Protein AF-A0A967JV48-F1 (afdb_monomer)

Structure (mmCIF, N/CA/C/O backbone):
data_AF-A0A967JV48-F1
#
_entry.id   AF-A0A967JV48-F1
#
loop_
_atom_site.group_PDB
_atom_site.id
_atom_site.type_symbol
_atom_site.label_atom_id
_atom_site.label_alt_id
_atom_site.label_comp_id
_atom_site.label_asym_id
_atom_site.label_entity_id
_atom_site.label_seq_id
_atom_site.pdbx_PDB_ins_code
_atom_site.Cartn_x
_atom_site.Cartn_y
_atom_site.Cartn_z
_atom_site.occupancy
_atom_site.B_iso_or_equiv
_atom_site.auth_seq_id
_atom_site.auth_comp_id
_atom_site.auth_asym_id
_atom_site.auth_atom_id
_atom_site.pdbx_PDB_model_num
ATOM 1 N N . LYS A 1 1 ? -9.373 -11.607 14.201 1.00 82.75 1 LYS A N 1
ATOM 2 C CA . LYS A 1 1 ? -8.170 -10.787 14.497 1.00 82.75 1 LYS A CA 1
ATOM 3 C C . LYS A 1 1 ? -8.510 -9.298 14.576 1.00 82.75 1 LYS A C 1
ATOM 5 O O . LYS A 1 1 ? -8.282 -8.729 15.629 1.00 82.75 1 LYS A O 1
ATOM 10 N N . LEU A 1 2 ? -9.139 -8.692 13.558 1.00 86.69 2 LEU A N 1
ATOM 11 C CA . LEU A 1 2 ? -9.619 -7.298 13.646 1.00 86.69 2 LEU A CA 1
ATOM 12 C C . LEU A 1 2 ? -10.608 -7.042 14.791 1.00 86.69 2 LEU A C 1
ATOM 14 O O . LEU A 1 2 ? -10.496 -6.024 15.458 1.00 86.69 2 LEU A O 1
ATOM 18 N N . GLY A 1 3 ? -11.549 -7.962 15.037 1.00 88.62 3 GLY A N 1
ATOM 19 C CA . GLY A 1 3 ? -12.465 -7.862 16.184 1.00 88.62 3 GLY A CA 1
ATOM 20 C C . GLY A 1 3 ? -11.710 -7.762 17.511 1.00 88.62 3 GLY A C 1
ATOM 21 O O . GLY A 1 3 ? -11.879 -6.796 18.238 1.00 88.62 3 GLY A O 1
ATOM 22 N N . THR A 1 4 ? -10.763 -8.676 17.731 1.00 92.62 4 THR A N 1
ATOM 23 C CA . THR A 1 4 ? -9.883 -8.685 18.909 1.00 92.62 4 THR A CA 1
ATOM 24 C C . THR A 1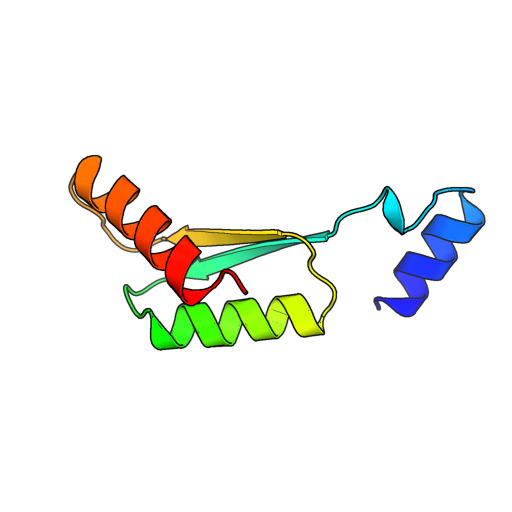 4 ? -9.096 -7.382 19.072 1.00 92.62 4 THR A C 1
ATOM 26 O O . THR A 1 4 ? -9.006 -6.848 20.169 1.00 92.62 4 THR A O 1
ATOM 29 N N . LEU A 1 5 ? -8.547 -6.830 17.984 1.00 90.31 5 LEU A N 1
ATOM 30 C CA . LEU A 1 5 ? -7.872 -5.530 18.032 1.00 90.31 5 LEU A CA 1
ATOM 31 C C . LEU A 1 5 ? -8.830 -4.418 18.486 1.00 90.31 5 LEU A C 1
ATOM 33 O O . LEU A 1 5 ? -8.475 -3.621 19.347 1.00 90.31 5 LEU A O 1
ATOM 37 N N . ARG A 1 6 ? -10.047 -4.376 17.931 1.00 90.06 6 ARG A N 1
ATOM 38 C CA . ARG A 1 6 ? -11.059 -3.364 18.277 1.00 90.06 6 ARG A CA 1
ATOM 39 C C . ARG A 1 6 ? -11.489 -3.463 19.740 1.00 90.06 6 ARG A C 1
ATOM 41 O O . ARG A 1 6 ? -11.599 -2.437 20.399 1.00 90.06 6 ARG A O 1
ATOM 48 N N . GLU A 1 7 ? -11.673 -4.678 20.248 1.00 94.06 7 GLU A N 1
ATOM 49 C CA . GLU A 1 7 ? -11.970 -4.933 21.663 1.00 94.06 7 GLU A CA 1
ATOM 50 C C . GLU A 1 7 ? -10.856 -4.401 22.573 1.00 94.06 7 GLU A C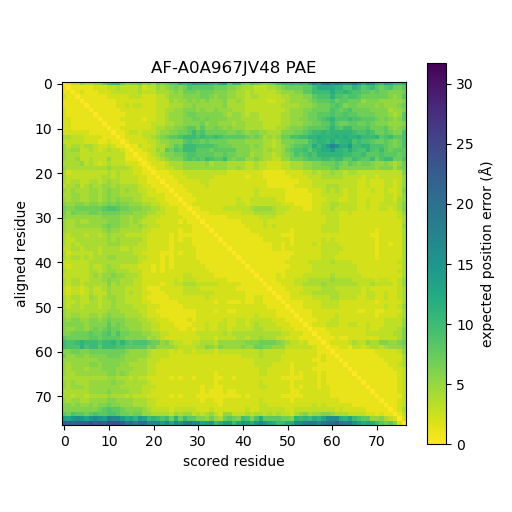 1
ATOM 52 O O . GLU A 1 7 ? -11.135 -3.719 23.557 1.00 94.06 7 GLU A O 1
ATOM 57 N N . HIS A 1 8 ? -9.587 -4.638 22.223 1.00 94.56 8 HIS A N 1
ATOM 58 C CA . HIS A 1 8 ? -8.456 -4.106 22.988 1.00 94.56 8 HIS A CA 1
ATOM 59 C C . HIS A 1 8 ? -8.376 -2.577 22.949 1.00 94.56 8 HIS A C 1
ATOM 61 O O . HIS A 1 8 ? -8.153 -1.961 23.989 1.00 94.56 8 HIS A O 1
ATOM 67 N N . LEU A 1 9 ? -8.587 -1.955 21.783 1.00 93.00 9 LEU A N 1
ATOM 68 C CA . LEU A 1 9 ? -8.614 -0.493 21.668 1.00 93.00 9 LEU A CA 1
ATOM 69 C C . LEU A 1 9 ? -9.705 0.105 22.561 1.00 93.00 9 LEU A C 1
ATOM 71 O O . LEU A 1 9 ? -9.424 1.018 23.338 1.00 93.00 9 LEU A O 1
ATOM 75 N N . GLN A 1 10 ? -10.908 -0.474 22.529 1.00 92.56 10 GLN A N 1
ATOM 76 C CA . GLN A 1 10 ? -12.015 -0.053 23.382 1.00 92.56 10 GLN A CA 1
ATOM 77 C C . GLN A 1 10 ? -11.684 -0.214 24.872 1.00 92.56 10 GLN A C 1
ATOM 79 O O . GLN A 1 10 ? -11.916 0.709 25.650 1.00 92.56 10 GLN A O 1
ATOM 84 N N . ALA A 1 11 ? -11.103 -1.349 25.275 1.00 95.75 11 ALA A N 1
ATOM 85 C CA . ALA A 1 11 ? -10.701 -1.594 26.661 1.00 95.75 11 ALA A CA 1
ATOM 86 C C . ALA A 1 11 ? -9.641 -0.594 27.161 1.00 95.75 11 ALA A C 1
ATOM 88 O O . ALA A 1 11 ? -9.605 -0.268 28.345 1.00 95.75 11 ALA A O 1
ATOM 89 N N . CYS A 1 12 ? -8.800 -0.078 26.262 1.00 94.69 12 CYS A N 1
ATOM 90 C CA . CYS A 1 12 ? -7.819 0.965 26.553 1.00 94.69 12 CYS A CA 1
ATOM 91 C C . CYS A 1 12 ? -8.369 2.397 26.411 1.00 94.69 12 CYS A C 1
ATOM 93 O O . CYS A 1 12 ? -7.589 3.344 26.512 1.00 94.69 12 CYS A O 1
ATOM 95 N N . GLY A 1 13 ? -9.670 2.573 26.152 1.00 93.75 13 GLY A N 1
ATOM 96 C CA . GLY A 1 13 ? -10.291 3.887 25.959 1.00 93.75 13 GLY A CA 1
ATOM 97 C C . GLY A 1 13 ? -9.809 4.627 24.707 1.00 93.75 13 GLY A C 1
ATOM 98 O O . GLY A 1 13 ? -9.849 5.853 24.682 1.00 93.75 13 GLY A O 1
ATOM 99 N N . ARG A 1 14 ? -9.315 3.907 23.691 1.00 91.75 14 ARG A N 1
ATOM 100 C CA . ARG A 1 14 ? -8.841 4.480 22.424 1.00 91.75 14 ARG A CA 1
ATOM 101 C C . ARG A 1 14 ? -9.944 4.445 21.376 1.00 91.75 14 ARG A C 1
ATOM 103 O O . ARG A 1 14 ? -10.570 3.402 21.178 1.00 91.75 14 ARG A O 1
ATOM 110 N N . ASP A 1 15 ? -10.134 5.556 20.670 1.00 84.75 15 ASP A N 1
ATOM 111 C CA . ASP A 1 15 ? -11.013 5.585 19.506 1.00 84.75 15 ASP A CA 1
ATOM 112 C C . ASP A 1 15 ? -10.353 4.841 18.337 1.00 84.75 15 ASP A C 1
ATOM 114 O O . ASP A 1 15 ? -9.169 5.009 18.038 1.00 84.75 15 ASP A O 1
ATOM 118 N N . ARG A 1 16 ? -11.141 4.013 17.653 1.00 82.38 16 ARG A N 1
ATOM 119 C CA . ARG A 1 16 ? -10.733 3.384 16.399 1.00 82.38 16 ARG A CA 1
ATOM 120 C C . ARG A 1 16 ? -10.495 4.432 15.314 1.00 82.38 16 ARG A C 1
ATOM 122 O O . ARG A 1 16 ? -9.613 4.224 14.495 1.00 82.38 16 ARG A O 1
ATOM 129 N N . ALA A 1 17 ? -11.270 5.514 15.273 1.00 84.62 17 ALA A N 1
ATOM 130 C CA . ALA A 1 17 ? -11.105 6.559 14.262 1.00 84.62 17 ALA A CA 1
ATOM 131 C C . ALA A 1 17 ? -9.740 7.265 14.362 1.00 84.62 17 ALA A C 1
ATOM 133 O O . ALA A 1 17 ? -9.254 7.811 13.377 1.00 84.62 17 ALA A O 1
ATOM 134 N N . GLU A 1 18 ? -9.105 7.207 15.534 1.00 87.69 18 GLU A N 1
ATOM 135 C CA . GLU A 1 18 ? -7.769 7.748 15.795 1.00 87.69 18 GLU A CA 1
ATOM 136 C C . GLU A 1 18 ? -6.658 6.689 15.662 1.00 87.69 18 GLU A C 1
ATOM 138 O O . GLU A 1 18 ? -5.479 6.991 15.851 1.00 87.69 18 GLU A O 1
ATOM 143 N N . PHE A 1 19 ? -7.013 5.438 15.349 1.00 88.94 19 PHE A N 1
ATOM 144 C CA . PHE A 1 19 ? -6.083 4.321 15.227 1.00 88.94 19 PHE A CA 1
ATOM 145 C C . PHE A 1 19 ? -6.077 3.763 13.800 1.00 88.94 19 PHE A C 1
ATOM 147 O O . PHE A 1 19 ? -7.042 3.133 13.371 1.00 88.94 19 PHE A O 1
ATOM 154 N N . GLY A 1 20 ? -4.954 3.944 13.100 1.00 88.88 20 GLY A N 1
ATOM 155 C CA . GLY A 1 20 ? -4.739 3.417 11.755 1.00 88.88 20 GLY A CA 1
ATOM 156 C C . GLY A 1 20 ? -3.956 2.102 11.734 1.00 88.88 20 GLY A C 1
ATOM 157 O O . GLY A 1 20 ? -3.025 1.902 12.517 1.00 88.88 20 GLY A O 1
ATOM 158 N N . LEU A 1 21 ? -4.303 1.217 10.804 1.00 91.88 21 LEU A N 1
ATOM 159 C CA . LEU A 1 21 ? -3.521 0.045 10.432 1.00 91.88 21 LEU A CA 1
ATOM 160 C C . LEU A 1 21 ? -2.727 0.320 9.155 1.00 91.88 21 LEU A C 1
ATOM 162 O O . LEU A 1 21 ? -3.291 0.647 8.112 1.00 91.88 21 LEU A O 1
ATOM 166 N N . GLU A 1 22 ? -1.416 0.123 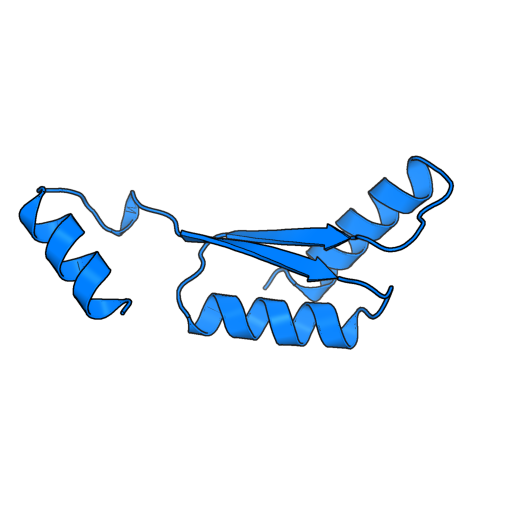9.232 1.00 94.31 22 GLU A N 1
ATOM 167 C CA . GLU A 1 22 ? -0.513 0.235 8.091 1.00 94.31 22 GLU A CA 1
ATOM 168 C C . GLU A 1 22 ? -0.089 -1.156 7.607 1.00 94.31 22 GLU A C 1
ATOM 170 O O . GLU A 1 22 ? 0.348 -2.000 8.394 1.00 94.31 22 GLU A O 1
ATOM 175 N N . ALA A 1 23 ? -0.213 -1.392 6.303 1.00 94.25 23 ALA A N 1
ATOM 176 C CA . ALA A 1 23 ? 0.227 -2.610 5.641 1.00 94.25 23 ALA A CA 1
ATOM 177 C C . ALA A 1 23 ? 1.397 -2.328 4.695 1.00 94.25 23 ALA A C 1
ATOM 179 O O . ALA A 1 23 ? 1.370 -1.381 3.910 1.00 94.25 23 ALA A O 1
ATOM 180 N N . TRP A 1 24 ? 2.413 -3.188 4.747 1.00 95.19 24 TRP A N 1
ATOM 181 C CA . TRP A 1 24 ? 3.593 -3.107 3.889 1.00 95.19 24 TRP A CA 1
ATOM 182 C C . TRP A 1 24 ? 3.499 -4.174 2.803 1.00 95.19 24 TRP A C 1
ATOM 184 O O . TRP A 1 24 ? 3.651 -5.371 3.061 1.00 95.19 24 TRP A O 1
ATOM 194 N N . LEU A 1 25 ? 3.243 -3.736 1.576 1.00 95.12 25 LEU A N 1
ATOM 195 C CA . LEU A 1 25 ? 3.139 -4.588 0.403 1.00 95.12 25 LEU A CA 1
ATOM 196 C C . LEU A 1 25 ? 4.538 -4.835 -0.152 1.00 95.12 25 LEU A C 1
ATOM 198 O O . LEU A 1 25 ? 5.083 -4.037 -0.914 1.00 95.12 25 LEU A O 1
ATOM 202 N N . ARG A 1 26 ? 5.131 -5.960 0.239 1.00 95.44 26 ARG A N 1
ATOM 203 C CA . ARG A 1 26 ? 6.422 -6.390 -0.294 1.00 95.44 26 ARG A CA 1
ATOM 204 C C . ARG A 1 26 ? 6.255 -6.924 -1.716 1.00 95.44 26 ARG A C 1
ATOM 206 O O . ARG A 1 26 ? 5.645 -7.973 -1.900 1.00 95.44 26 ARG A O 1
ATOM 213 N N . ALA A 1 27 ? 6.836 -6.235 -2.694 1.00 95.88 27 ALA A N 1
ATOM 214 C CA . ALA A 1 27 ? 6.758 -6.607 -4.104 1.00 95.88 27 ALA A CA 1
ATOM 215 C C . ALA A 1 27 ? 8.129 -7.023 -4.647 1.00 95.88 27 ALA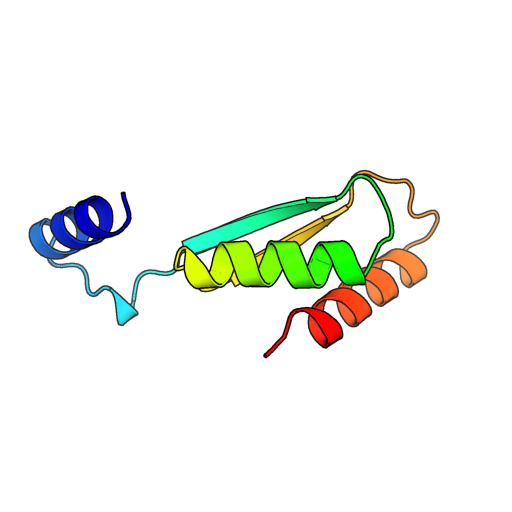 A C 1
ATOM 217 O O . ALA A 1 27 ? 9.087 -6.254 -4.611 1.00 95.88 27 ALA A O 1
ATOM 218 N N . ASP A 1 28 ? 8.223 -8.229 -5.197 1.00 95.62 28 ASP A N 1
ATOM 219 C CA . ASP A 1 28 ? 9.426 -8.759 -5.852 1.00 95.62 28 ASP A CA 1
ATOM 220 C C . ASP A 1 28 ? 9.471 -8.488 -7.362 1.00 95.62 28 ASP A C 1
ATOM 222 O O . ASP A 1 28 ? 10.464 -8.791 -8.018 1.00 95.62 28 ASP A O 1
ATOM 226 N N . THR A 1 29 ? 8.403 -7.908 -7.907 1.00 94.69 29 THR A N 1
ATOM 227 C CA . THR A 1 29 ? 8.203 -7.659 -9.333 1.00 94.69 29 THR A CA 1
ATOM 228 C C . THR A 1 29 ? 7.447 -6.349 -9.559 1.00 94.69 29 THR A C 1
ATOM 230 O O . THR A 1 29 ? 6.653 -5.909 -8.717 1.00 94.69 29 THR A O 1
ATOM 233 N N . ALA A 1 30 ? 7.700 -5.729 -10.715 1.00 94.69 30 ALA A N 1
ATOM 234 C CA . ALA A 1 30 ? 7.024 -4.522 -11.182 1.00 94.69 30 ALA A CA 1
ATOM 235 C C . ALA A 1 30 ? 5.682 -4.851 -11.860 1.00 94.69 30 ALA A C 1
ATOM 237 O O . ALA A 1 30 ? 5.535 -4.664 -13.065 1.00 94.69 30 ALA A O 1
ATOM 238 N N . ASP A 1 31 ? 4.726 -5.391 -11.096 1.00 95.88 31 ASP A N 1
ATOM 239 C CA . ASP A 1 31 ? 3.398 -5.785 -11.591 1.00 95.88 31 ASP A CA 1
ATOM 240 C C . ASP A 1 31 ? 2.277 -4.931 -10.959 1.00 95.88 31 ASP A C 1
ATOM 242 O O . ASP A 1 31 ? 1.824 -5.219 -9.845 1.00 95.88 31 ASP A O 1
ATOM 246 N N . PRO A 1 32 ? 1.783 -3.905 -11.678 1.00 94.75 32 PRO A N 1
ATOM 247 C CA . PRO A 1 32 ? 0.692 -3.050 -11.219 1.00 94.75 32 PRO A CA 1
ATOM 248 C C . PRO A 1 32 ? -0.610 -3.799 -10.896 1.00 94.75 32 PRO A C 1
ATOM 250 O O . PRO A 1 32 ? -1.310 -3.435 -9.951 1.00 94.75 32 PRO A O 1
ATOM 253 N N . HIS A 1 33 ? -0.954 -4.848 -11.649 1.00 94.56 33 HIS A N 1
ATOM 254 C CA . HIS A 1 33 ? -2.195 -5.588 -11.407 1.00 94.56 33 HIS A CA 1
ATOM 255 C C . HIS A 1 33 ? -2.127 -6.334 -10.080 1.00 94.56 33 HIS A C 1
ATOM 257 O O . HIS A 1 33 ? -3.084 -6.319 -9.301 1.00 94.56 33 HIS A O 1
ATOM 263 N N . ARG A 1 34 ? -0.970 -6.934 -9.795 1.00 95.06 34 ARG A N 1
ATOM 264 C CA . ARG A 1 34 ? -0.721 -7.599 -8.520 1.00 95.06 34 ARG A CA 1
ATOM 265 C C . ARG A 1 34 ? -0.712 -6.611 -7.358 1.00 95.06 34 ARG A C 1
ATOM 267 O O . ARG A 1 34 ? -1.334 -6.883 -6.338 1.00 95.06 34 ARG A O 1
ATOM 274 N N . TRP A 1 35 ? -0.087 -5.445 -7.523 1.00 96.12 35 TRP A N 1
ATOM 275 C CA . TRP A 1 35 ? -0.084 -4.401 -6.493 1.00 96.12 35 TRP A CA 1
ATOM 276 C C . TRP A 1 35 ? -1.488 -3.926 -6.124 1.00 96.12 35 TRP A C 1
ATOM 278 O O . TRP A 1 35 ? -1.794 -3.809 -4.941 1.00 96.12 35 TRP A O 1
ATOM 288 N N . SER A 1 36 ? -2.337 -3.673 -7.123 1.00 95.62 36 SER A N 1
ATOM 289 C CA . SER A 1 36 ? -3.725 -3.253 -6.909 1.00 95.62 36 SER A CA 1
ATOM 290 C C . SER A 1 36 ? -4.519 -4.335 -6.163 1.00 95.62 36 SER A C 1
ATOM 292 O O . SER A 1 36 ? -5.113 -4.063 -5.119 1.00 95.62 36 SER A O 1
ATOM 294 N N . ALA A 1 37 ? -4.428 -5.593 -6.611 1.00 95.56 37 ALA A N 1
ATOM 295 C CA . ALA A 1 37 ? -5.115 -6.714 -5.969 1.00 95.56 37 ALA A CA 1
ATOM 296 C C . ALA A 1 37 ? -4.671 -6.943 -4.510 1.00 95.56 37 ALA A C 1
ATOM 298 O O . ALA A 1 37 ? -5.508 -7.187 -3.633 1.00 95.56 37 ALA A O 1
ATOM 299 N N . ASP A 1 38 ? -3.366 -6.848 -4.245 1.00 95.25 38 ASP A N 1
ATOM 300 C CA . ASP A 1 38 ? -2.794 -7.002 -2.908 1.00 95.25 38 ASP A CA 1
ATOM 301 C C . ASP A 1 38 ? -3.190 -5.826 -1.994 1.00 95.25 38 ASP A C 1
ATOM 303 O O . ASP A 1 38 ? -3.568 -6.046 -0.839 1.00 95.25 38 ASP A O 1
ATOM 307 N N . ALA A 1 39 ? -3.174 -4.588 -2.504 1.00 95.62 39 ALA A N 1
ATOM 308 C CA . ALA A 1 39 ? -3.619 -3.407 -1.763 1.00 95.62 39 ALA A CA 1
ATOM 309 C C . ALA A 1 39 ? -5.098 -3.508 -1.361 1.00 95.62 39 ALA A C 1
ATOM 311 O O . ALA A 1 39 ? -5.441 -3.294 -0.195 1.00 95.62 39 ALA A O 1
ATOM 312 N N . ASP A 1 40 ? -5.964 -3.940 -2.276 1.00 95.44 40 ASP A N 1
ATOM 313 C CA . ASP A 1 40 ? -7.375 -4.194 -1.983 1.00 95.44 40 ASP A CA 1
ATOM 314 C C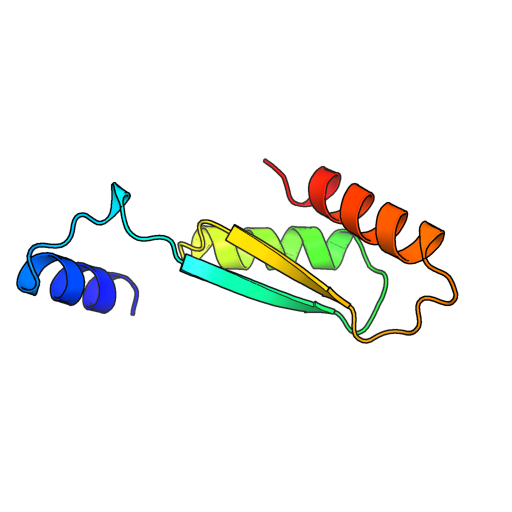 . ASP A 1 40 ? -7.571 -5.317 -0.964 1.00 95.44 40 ASP A C 1
ATOM 316 O O . ASP A 1 40 ? -8.468 -5.261 -0.116 1.00 95.44 40 ASP A O 1
ATOM 320 N N . GLY A 1 41 ? -6.722 -6.346 -1.016 1.00 94.38 41 GLY A N 1
ATOM 321 C CA . GLY A 1 41 ? -6.667 -7.390 0.001 1.00 94.38 41 GLY A CA 1
ATOM 322 C C . GLY A 1 41 ? -6.445 -6.807 1.396 1.00 94.38 41 GLY A C 1
ATOM 323 O O . GLY A 1 41 ? -7.217 -7.097 2.314 1.00 94.38 41 GLY A O 1
ATOM 324 N N . TRP A 1 42 ? -5.446 -5.938 1.544 1.00 94.56 42 TRP A N 1
ATOM 325 C CA . TRP A 1 42 ? -5.139 -5.276 2.811 1.00 94.56 42 TRP A CA 1
ATOM 326 C C . TRP A 1 42 ? -6.248 -4.336 3.286 1.00 94.56 42 TRP A C 1
ATOM 328 O O . TRP A 1 42 ? -6.598 -4.366 4.468 1.00 94.56 42 TRP A O 1
ATOM 338 N N . ARG A 1 43 ? -6.879 -3.577 2.384 1.00 92.38 43 ARG A N 1
ATOM 339 C CA . ARG A 1 43 ? -8.035 -2.731 2.728 1.00 92.38 43 ARG A CA 1
ATOM 340 C C . ARG A 1 43 ? -9.215 -3.526 3.256 1.00 92.3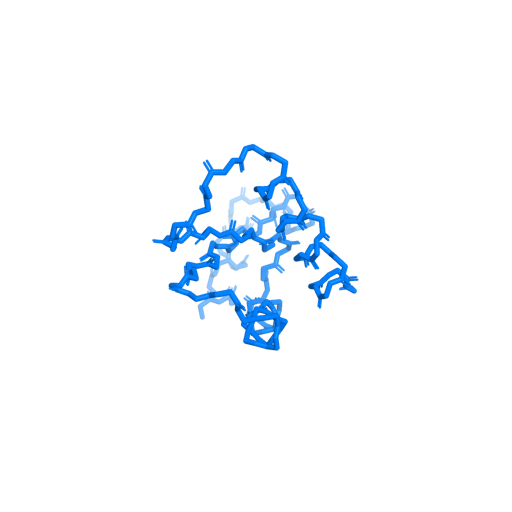8 43 ARG A C 1
ATOM 342 O O . ARG A 1 43 ? -9.802 -3.166 4.273 1.00 92.38 43 ARG A O 1
ATOM 349 N N . ARG A 1 44 ? -9.547 -4.653 2.616 1.00 92.00 44 ARG A N 1
ATOM 350 C CA . ARG A 1 44 ? -10.605 -5.558 3.106 1.00 92.00 44 ARG A CA 1
ATOM 351 C C . ARG A 1 44 ? -10.285 -6.114 4.495 1.00 92.00 44 ARG A C 1
ATOM 353 O O . ARG A 1 44 ? -11.197 -6.404 5.269 1.00 92.00 44 ARG A O 1
ATOM 360 N N . LEU A 1 45 ? -9.000 -6.226 4.825 1.00 90.50 45 LEU A N 1
ATOM 361 C CA . LEU A 1 45 ? -8.500 -6.588 6.150 1.00 90.50 45 LEU A CA 1
ATOM 362 C C . LEU A 1 45 ? -8.345 -5.386 7.095 1.00 90.50 45 LEU A C 1
ATOM 364 O O . LEU A 1 45 ? -7.812 -5.551 8.187 1.00 90.50 45 LEU A O 1
ATOM 368 N N . GLY A 1 46 ? -8.854 -4.211 6.729 1.00 90.00 46 GLY A N 1
ATOM 369 C CA . GLY A 1 46 ? -8.933 -3.037 7.589 1.00 90.00 46 GLY A CA 1
ATOM 370 C C . GLY A 1 46 ? -7.671 -2.187 7.651 1.00 90.00 46 GLY A C 1
ATOM 371 O O . GLY A 1 46 ? -7.578 -1.400 8.583 1.00 90.00 46 GLY A O 1
ATOM 372 N N . ALA A 1 47 ? -6.721 -2.348 6.724 1.00 93.12 47 ALA A N 1
ATOM 373 C CA . ALA A 1 47 ? -5.616 -1.406 6.583 1.00 93.12 47 ALA A CA 1
ATOM 374 C C . ALA A 1 47 ? -6.134 -0.048 6.089 1.00 93.12 47 ALA A C 1
ATOM 376 O O . ALA A 1 47 ? -6.848 0.020 5.088 1.00 93.12 47 ALA A O 1
ATOM 377 N N . ASP A 1 48 ? -5.744 1.013 6.784 1.00 92.00 48 ASP A N 1
ATOM 378 C CA . ASP A 1 48 ? -6.045 2.402 6.434 1.00 92.00 48 ASP A CA 1
ATOM 379 C C . ASP A 1 48 ? -4.970 2.972 5.501 1.00 92.00 48 ASP A C 1
ATOM 381 O O . ASP A 1 48 ? -5.242 3.828 4.662 1.00 92.00 48 ASP A O 1
ATOM 385 N N . ILE A 1 49 ? -3.742 2.463 5.626 1.00 92.50 49 ILE A N 1
ATOM 386 C CA . ILE A 1 49 ? -2.600 2.837 4.797 1.00 92.50 49 ILE A CA 1
ATOM 387 C C . ILE A 1 49 ? -1.993 1.565 4.214 1.00 92.50 49 ILE A C 1
ATOM 389 O O . ILE A 1 49 ? -1.712 0.606 4.934 1.00 92.50 49 ILE A O 1
ATOM 393 N N . VAL A 1 50 ? -1.754 1.566 2.904 1.00 95.62 50 VAL A N 1
ATOM 394 C CA . VAL A 1 50 ? -0.985 0.520 2.225 1.00 95.62 50 VAL A CA 1
ATOM 395 C C . VAL A 1 50 ? 0.227 1.168 1.571 1.00 95.62 50 VAL A C 1
ATOM 397 O O . VAL A 1 50 ? 0.084 2.072 0.749 1.00 95.62 50 VAL A O 1
ATOM 400 N N . LEU A 1 51 ? 1.419 0.704 1.937 1.00 95.44 51 LEU A N 1
ATOM 401 C CA . LEU A 1 51 ? 2.695 1.174 1.410 1.00 95.44 51 LEU A CA 1
ATOM 402 C C . LEU A 1 51 ? 3.293 0.120 0.472 1.00 95.44 51 LEU A C 1
ATOM 404 O O . LEU A 1 51 ? 3.400 -1.048 0.846 1.00 95.44 51 LEU A O 1
ATOM 408 N N . LEU A 1 52 ? 3.740 0.524 -0.718 1.00 96.56 52 LEU A N 1
ATOM 409 C CA . LEU A 1 52 ? 4.541 -0.341 -1.583 1.00 96.56 52 LEU A CA 1
ATOM 410 C C . LEU A 1 52 ? 5.985 -0.399 -1.076 1.00 96.56 52 LEU A C 1
ATOM 412 O O . LEU A 1 52 ? 6.660 0.624 -0.971 1.00 96.56 52 LEU A O 1
ATOM 416 N N . TYR A 1 53 ? 6.472 -1.610 -0.823 1.00 96.06 53 TYR A N 1
ATOM 417 C CA . TYR A 1 53 ? 7.861 -1.905 -0.497 1.00 96.06 53 TYR A CA 1
ATOM 418 C C . TYR A 1 53 ? 8.481 -2.747 -1.628 1.00 96.06 53 TYR A C 1
ATOM 420 O O . TYR A 1 53 ? 8.427 -3.983 -1.587 1.00 96.06 53 TYR A O 1
ATOM 428 N N . PRO A 1 54 ? 9.029 -2.104 -2.677 1.00 95.12 54 PRO A N 1
ATOM 429 C CA . PRO A 1 54 ? 9.644 -2.817 -3.784 1.00 95.12 54 PRO A CA 1
ATOM 430 C C . PRO A 1 54 ? 10.987 -3.413 -3.347 1.00 95.12 54 PRO A C 1
ATOM 432 O O . PRO A 1 54 ? 11.842 -2.731 -2.787 1.00 95.12 54 PRO A O 1
ATOM 435 N N . THR A 1 55 ? 11.179 -4.701 -3.617 1.00 96.12 55 THR A N 1
ATOM 436 C CA . THR A 1 55 ? 12.439 -5.425 -3.378 1.00 96.12 55 THR A CA 1
ATOM 437 C C . THR A 1 55 ? 13.125 -5.878 -4.664 1.00 96.12 55 THR A C 1
ATOM 439 O O . THR A 1 55 ? 14.134 -6.578 -4.610 1.00 96.12 55 THR A O 1
ATOM 442 N N . TYR A 1 56 ? 12.580 -5.497 -5.819 1.00 95.38 56 TYR A N 1
ATOM 443 C CA . TYR A 1 56 ? 13.249 -5.613 -7.109 1.00 95.38 56 TYR A CA 1
ATOM 444 C C . TYR A 1 56 ? 14.150 -4.403 -7.364 1.00 95.38 56 TYR A C 1
ATOM 446 O O . TYR A 1 56 ? 14.044 -3.366 -6.709 1.00 95.38 56 TYR A O 1
ATOM 454 N N . ARG A 1 57 ? 15.071 -4.549 -8.319 1.00 95.44 57 ARG A N 1
ATOM 455 C CA . ARG A 1 57 ? 16.006 -3.484 -8.673 1.00 95.44 57 ARG A CA 1
ATOM 456 C C . ARG A 1 57 ? 15.276 -2.351 -9.393 1.00 95.44 57 ARG A C 1
ATOM 458 O O . ARG A 1 57 ? 14.672 -2.588 -10.433 1.00 95.44 57 ARG A O 1
ATOM 465 N N . ILE A 1 58 ? 15.435 -1.140 -8.871 1.00 96.25 58 ILE A N 1
ATOM 466 C CA . ILE A 1 58 ? 15.062 0.120 -9.514 1.00 96.25 58 ILE A CA 1
ATOM 467 C C . ILE A 1 58 ? 16.363 0.929 -9.655 1.00 96.25 58 ILE A C 1
ATOM 469 O O . ILE A 1 58 ? 17.021 1.153 -8.635 1.00 96.25 58 ILE A O 1
ATOM 473 N N . PRO A 1 59 ? 16.833 1.223 -10.880 1.00 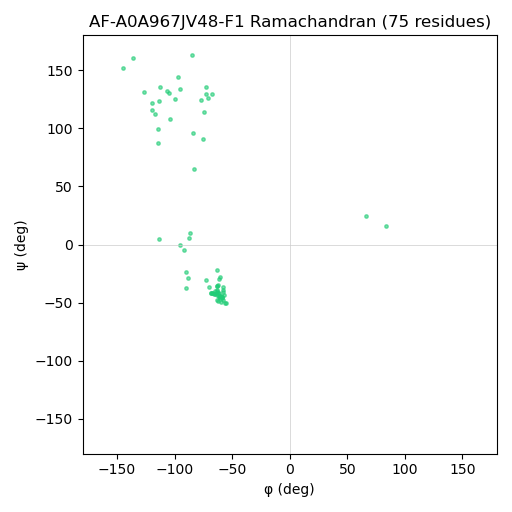92.81 59 PRO A N 1
ATOM 474 C CA . PRO A 1 59 ? 18.201 1.696 -11.094 1.00 92.81 59 PRO A CA 1
ATOM 475 C C . PRO A 1 59 ? 18.450 3.141 -10.639 1.00 92.81 59 PRO A C 1
ATOM 477 O O . PRO A 1 59 ? 19.561 3.434 -10.194 1.00 92.81 59 PRO A O 1
ATOM 480 N N . ASP A 1 60 ? 17.439 4.005 -10.701 1.00 96.31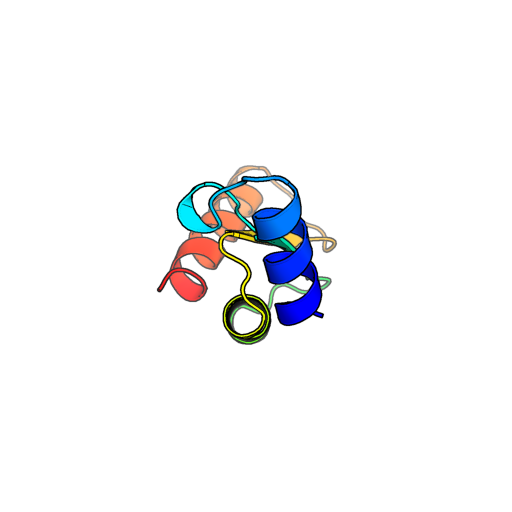 60 ASP A N 1
ATOM 481 C CA . ASP A 1 60 ? 17.565 5.450 -10.503 1.00 96.31 60 ASP A CA 1
ATOM 482 C C . ASP A 1 60 ? 16.439 6.010 -9.618 1.00 96.31 60 ASP A C 1
ATOM 484 O O . ASP A 1 60 ? 15.381 5.405 -9.429 1.00 96.31 60 ASP A O 1
ATOM 488 N N . LEU A 1 61 ? 16.675 7.202 -9.059 1.00 96.62 61 LEU A N 1
ATOM 489 C CA . LEU A 1 61 ? 15.722 7.876 -8.172 1.00 96.62 61 LEU A CA 1
ATOM 490 C C . LEU A 1 61 ? 14.413 8.235 -8.888 1.00 96.62 61 LEU A C 1
ATOM 492 O O . LEU A 1 61 ? 13.343 8.093 -8.298 1.00 96.62 61 LEU A O 1
ATOM 496 N N . ASP A 1 62 ? 14.495 8.688 -10.140 1.00 98.19 62 ASP A N 1
ATOM 497 C CA . ASP A 1 62 ? 13.314 9.074 -10.915 1.00 98.19 62 ASP A CA 1
ATOM 498 C C . ASP A 1 62 ? 12.395 7.868 -11.140 1.00 98.19 62 ASP A C 1
ATOM 500 O O . ASP A 1 62 ? 11.198 7.954 -10.872 1.00 98.19 62 ASP A O 1
ATOM 504 N N . ASP A 1 63 ? 12.958 6.705 -11.474 1.00 96.56 63 ASP A N 1
ATOM 505 C CA . ASP A 1 63 ? 12.205 5.456 -11.607 1.00 96.56 63 ASP A CA 1
ATOM 506 C C . ASP A 1 63 ? 11.553 5.029 -10.281 1.00 96.56 63 ASP A C 1
ATOM 508 O O . ASP A 1 63 ? 10.436 4.499 -10.266 1.00 96.56 63 ASP A O 1
ATOM 512 N N . GLN A 1 64 ? 12.208 5.282 -9.141 1.00 96.00 64 GLN A N 1
ATOM 513 C CA . GLN A 1 64 ? 11.625 5.012 -7.825 1.00 96.00 64 GLN A CA 1
ATOM 514 C C . GLN A 1 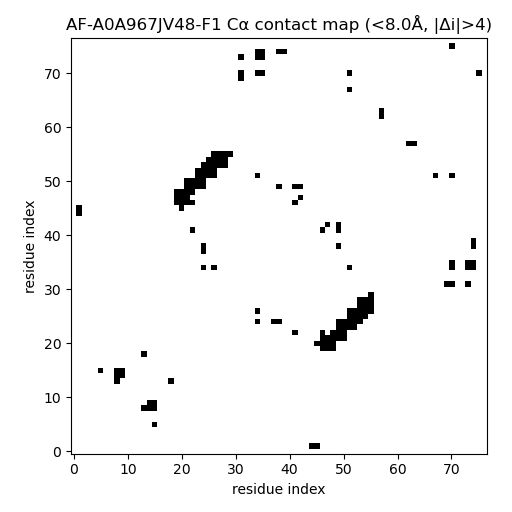64 ? 10.444 5.948 -7.534 1.00 96.00 64 GLN A C 1
ATOM 516 O O . GLN A 1 64 ? 9.414 5.502 -7.022 1.00 96.00 64 GLN A O 1
ATOM 521 N N . ILE A 1 65 ? 10.563 7.232 -7.880 1.00 97.25 65 ILE A N 1
ATOM 522 C CA . ILE A 1 65 ? 9.478 8.209 -7.740 1.00 97.25 65 ILE A CA 1
ATOM 523 C C . ILE A 1 65 ? 8.299 7.823 -8.637 1.00 97.25 65 ILE A C 1
ATOM 525 O O . ILE A 1 65 ? 7.164 7.782 -8.157 1.00 97.25 65 ILE A O 1
ATOM 529 N N . GLU A 1 66 ? 8.553 7.497 -9.904 1.00 97.12 66 GLU A N 1
ATOM 530 C CA . GLU A 1 66 ? 7.518 7.079 -10.854 1.00 97.12 66 GLU A CA 1
ATOM 531 C C . GLU A 1 66 ? 6.835 5.780 -10.419 1.00 97.12 66 GLU A C 1
ATOM 533 O O . GLU A 1 66 ? 5.609 5.676 -10.470 1.00 97.12 66 GLU A O 1
ATOM 538 N N . THR A 1 67 ? 7.589 4.823 -9.875 1.00 96.75 67 THR A N 1
ATOM 539 C CA . THR A 1 67 ? 7.034 3.593 -9.290 1.00 96.75 67 THR A CA 1
ATOM 540 C C . THR A 1 67 ? 6.038 3.902 -8.169 1.00 96.75 67 THR A C 1
ATOM 542 O O . THR A 1 67 ? 4.931 3.359 -8.147 1.00 96.75 67 THR A O 1
ATOM 545 N N . LEU A 1 68 ? 6.399 4.795 -7.240 1.00 95.62 68 LEU A N 1
ATOM 546 C CA . LEU A 1 68 ? 5.531 5.171 -6.120 1.00 95.62 68 LEU A CA 1
ATOM 547 C C . LEU A 1 68 ? 4.321 6.000 -6.572 1.00 95.62 68 LEU A C 1
ATOM 549 O O . LEU A 1 68 ? 3.222 5.807 -6.047 1.00 95.62 68 LEU A O 1
ATOM 553 N N . ARG A 1 69 ? 4.491 6.885 -7.565 1.00 96.25 69 ARG A N 1
ATOM 554 C CA . ARG A 1 69 ? 3.380 7.612 -8.203 1.00 96.25 69 ARG A CA 1
ATOM 555 C C . ARG A 1 69 ? 2.396 6.641 -8.836 1.00 96.25 69 ARG A C 1
ATOM 557 O O . ARG A 1 69 ? 1.206 6.706 -8.538 1.00 96.25 69 ARG A O 1
ATOM 564 N N . ARG A 1 70 ? 2.898 5.687 -9.622 1.00 96.00 70 ARG A N 1
ATOM 565 C CA . ARG A 1 70 ? 2.065 4.685 -10.280 1.00 96.00 70 ARG A CA 1
ATOM 566 C C . ARG A 1 70 ? 1.332 3.807 -9.278 1.00 96.00 70 ARG A C 1
ATOM 568 O O . ARG A 1 70 ? 0.148 3.544 -9.457 1.00 96.00 70 ARG A O 1
ATOM 575 N N . PHE A 1 71 ? 2.006 3.386 -8.210 1.00 96.44 71 PHE A N 1
ATOM 576 C CA . PHE A 1 71 ? 1.359 2.644 -7.133 1.00 96.44 71 PHE A CA 1
ATOM 577 C C . PHE A 1 71 ? 0.220 3.444 -6.497 1.00 96.44 71 PHE A C 1
ATOM 579 O O . PHE A 1 71 ? -0.871 2.913 -6.321 1.00 96.44 71 PHE A O 1
ATOM 586 N N . ARG A 1 72 ? 0.437 4.731 -6.204 1.00 95.00 72 ARG A N 1
ATOM 587 C CA . ARG A 1 72 ? -0.611 5.604 -5.662 1.00 95.00 72 ARG A CA 1
ATOM 588 C C . ARG A 1 72 ? -1.827 5.693 -6.585 1.00 95.00 72 ARG A C 1
ATOM 590 O O . ARG A 1 72 ? -2.936 5.704 -6.073 1.00 95.00 72 ARG A O 1
ATOM 597 N N . GLU A 1 73 ? -1.636 5.752 -7.901 1.00 95.19 73 GLU A N 1
ATOM 598 C CA . GLU A 1 73 ? -2.741 5.818 -8.873 1.00 95.19 73 GLU A CA 1
ATOM 599 C C . GLU A 1 73 ? -3.583 4.542 -8.915 1.00 95.19 73 GLU A C 1
ATOM 601 O O . GLU A 1 73 ? -4.798 4.616 -9.015 1.00 95.19 73 GLU A O 1
ATOM 606 N N . ILE A 1 74 ? -2.944 3.371 -8.873 1.00 92.94 74 ILE A N 1
ATOM 607 C CA . ILE A 1 74 ? -3.639 2.082 -9.045 1.00 92.94 74 ILE A CA 1
ATOM 608 C C . ILE A 1 74 ? -4.135 1.489 -7.729 1.00 92.94 74 ILE A C 1
ATOM 610 O O . ILE A 1 74 ? -4.995 0.610 -7.725 1.00 92.94 74 ILE A O 1
ATOM 614 N N . ALA A 1 75 ? -3.509 1.890 -6.624 1.00 88.31 75 ALA A N 1
ATOM 615 C CA . ALA A 1 75 ? -3.933 1.499 -5.303 1.00 88.31 75 ALA A CA 1
ATOM 616 C C . ALA A 1 75 ? -4.928 2.521 -4.767 1.00 88.31 75 ALA A C 1
ATOM 618 O O . ALA A 1 75 ? -5.832 2.106 -4.072 1.00 88.31 75 ALA A O 1
ATOM 619 N N . GLY A 1 76 ? -4.779 3.821 -5.017 1.00 76.31 76 GLY A N 1
ATOM 620 C CA . GLY A 1 76 ? -5.606 4.862 -4.406 1.00 76.31 76 GLY A CA 1
ATOM 621 C C . GLY A 1 76 ? -7.017 4.963 -4.982 1.00 76.31 76 GLY A C 1
ATOM 622 O O . GLY A 1 76 ? -7.227 5.767 -5.880 1.00 76.31 76 GLY A O 1
ATOM 623 N N . ASP A 1 77 ? -7.950 4.224 -4.382 1.00 55.19 77 ASP A N 1
ATOM 624 C CA . ASP A 1 77 ? -9.390 4.516 -4.303 1.00 55.19 77 ASP A CA 1
ATOM 625 C C . ASP A 1 77 ? -9.824 4.478 -2.825 1.00 55.19 77 ASP A C 1
ATOM 627 O O . ASP A 1 77 ? -9.399 3.538 -2.101 1.00 55.19 77 ASP A O 1
#

Secondary structure (DSSP, 8-state):
-HHHHHHHHHHTT--GGG---EEEEEESS--HHHHHHHHHHHHHTT-SEEEEEE-S---SHHHHHHHHHHHHHHH--

Foldseek 3Di:
DVVVVVVVCVVVVHDPVPDAAEAEAEAADLDLVVLQVVLVVVVVVRHPHYHYDYPYDDPDPVSVVVSRVSSCVSNPD

Mean predicted aligned error: 3.74 Å

pLDDT: mean 92.83, std 5.81, range [55.19, 98.19]

Solvent-accessible surface area (backbone atoms only — not comparable to full-atom values): 4673 Å² total; per-residue (Å²): 107,70,65,58,52,51,54,49,34,51,76,70,75,43,60,64,95,81,55,79,38,78,40,78,46,76,31,76,62,99,48,69,69,58,50,28,56,52,42,52,51,42,41,78,70,59,33,73,40,76,41,85,40,74,72,46,95,66,97,47,70,66,58,49,52,51,52,52,53,51,48,48,65,63,50,64,123

Nearest PDB structures (foldseek):
  9iuo-assembly2_C  TM=4.283E-01  e=6.822E+00  Homo sapiens
  3fzv-assembly1_D  TM=3.070E-01  e=4.244E+00  Pseudomonas aeruginosa PAO1
  4a26-assembly1_B  TM=3.133E-01  e=5.957E+00  Leishmania major

Sequence (77 aa):
KLGTLREHLQACGRDRAEFGLEAWLRADTADPHRWSADADGWRRLGADIVLLYPTYRIPDLDDQIETLRRFREIAGD

Radius of gyration: 15.24 Å; Cα contacts (8 Å, |Δi|>4): 77; chains: 1; bounding box: 31×20×38 Å